Protein AF-A0A0F2ISE6-F1 (afdb_monomer)

Foldseek 3Di:
DPPPDPPPQCLPPDLVVLVVCLVPDDLVVVLVNLVPHALVSLLSSLVSDALVSLLVNVVRHDPVSVVSNVVRYDVVVVVVSVVSPCPVVVVVVPDD

Radius of gyration: 14.32 Å; Cα contacts (8 Å, |Δi|>4): 57; chains: 1; bounding box: 33×25×47 Å

Structure (mmCIF, N/CA/C/O backbone):
data_AF-A0A0F2ISE6-F1
#
_entry.id   AF-A0A0F2ISE6-F1
#
loop_
_atom_site.group_PDB
_atom_site.id
_atom_site.type_symbol
_atom_site.label_atom_id
_atom_site.label_alt_id
_atom_site.label_comp_id
_atom_site.label_asym_id
_atom_site.label_entity_id
_atom_site.label_seq_id
_atom_site.pdbx_PDB_ins_code
_atom_site.Cartn_x
_atom_site.Cartn_y
_atom_site.Cartn_z
_atom_site.occupancy
_atom_site.B_iso_or_equiv
_atom_site.auth_seq_id
_atom_site.auth_comp_id
_atom_site.auth_asym_id
_atom_site.auth_atom_id
_atom_site.pdbx_PDB_model_num
ATOM 1 N N . MET A 1 1 ? 6.540 14.821 -18.508 1.00 33.03 1 MET A N 1
ATOM 2 C CA . MET A 1 1 ? 5.510 13.832 -18.885 1.00 33.03 1 MET A CA 1
ATOM 3 C C . MET A 1 1 ? 4.422 13.947 -17.836 1.00 33.03 1 MET A C 1
ATOM 5 O O . MET A 1 1 ? 4.667 13.605 -16.691 1.00 33.03 1 MET A O 1
ATOM 9 N N . ASN A 1 2 ? 3.319 14.615 -18.170 1.00 34.00 2 ASN A N 1
ATOM 10 C CA . ASN A 1 2 ? 2.259 14.932 -17.216 1.00 34.00 2 ASN A CA 1
ATOM 11 C C . ASN A 1 2 ? 1.301 13.741 -17.221 1.00 34.00 2 ASN A C 1
ATOM 13 O O . ASN A 1 2 ? 0.444 13.635 -18.099 1.00 34.00 2 ASN A O 1
ATOM 17 N N . ILE A 1 3 ? 1.555 12.772 -16.345 1.00 41.66 3 ILE A N 1
ATOM 18 C CA . ILE A 1 3 ? 0.749 11.562 -16.280 1.00 41.66 3 ILE A CA 1
ATOM 19 C C . ILE A 1 3 ? -0.538 11.936 -15.540 1.00 41.66 3 ILE A C 1
ATOM 21 O O . ILE A 1 3 ? -0.642 11.808 -14.328 1.00 41.66 3 ILE A O 1
ATOM 25 N N . LYS A 1 4 ? -1.544 12.428 -16.272 1.00 40.09 4 LYS A N 1
ATOM 26 C CA . LYS A 1 4 ? -2.936 12.266 -15.838 1.00 40.09 4 LYS A CA 1
ATOM 27 C C . LYS A 1 4 ? -3.241 10.773 -15.934 1.00 40.09 4 LYS A C 1
ATOM 29 O O . LYS A 1 4 ? -3.782 10.310 -16.932 1.00 40.09 4 LYS A O 1
ATOM 34 N N . THR A 1 5 ? -2.779 10.002 -14.958 1.00 46.34 5 THR A N 1
ATOM 35 C CA . THR A 1 5 ? -3.059 8.574 -14.880 1.00 46.34 5 THR A CA 1
ATOM 36 C C . THR A 1 5 ? -4.489 8.426 -14.399 1.00 46.34 5 THR A C 1
ATOM 38 O O . THR A 1 5 ? -4.769 8.541 -13.209 1.00 46.34 5 THR A O 1
ATOM 41 N N . ASP A 1 6 ? -5.402 8.150 -15.329 1.00 48.00 6 ASP A N 1
ATOM 42 C CA . ASP A 1 6 ? -6.493 7.227 -15.026 1.00 48.00 6 ASP A CA 1
ATOM 43 C C . ASP A 1 6 ? -5.815 5.976 -14.459 1.00 48.00 6 ASP A C 1
ATOM 45 O O . ASP A 1 6 ? -5.165 5.231 -15.196 1.00 48.00 6 ASP A O 1
ATOM 49 N N . TYR A 1 7 ? -5.812 5.822 -13.134 1.00 55.53 7 TYR A N 1
ATOM 50 C CA . TYR A 1 7 ? -5.097 4.725 -12.496 1.00 55.53 7 TYR A CA 1
ATOM 51 C C . TYR A 1 7 ? -5.701 3.411 -13.007 1.00 55.53 7 TYR A C 1
ATOM 53 O O . TYR A 1 7 ? -6.884 3.150 -12.760 1.00 55.53 7 TYR A O 1
ATOM 61 N N . PRO A 1 8 ? -4.940 2.570 -13.736 1.00 60.16 8 PRO A N 1
ATOM 62 C CA . PRO A 1 8 ? -5.460 1.290 -14.179 1.00 60.16 8 PRO A CA 1
ATOM 63 C C . PRO A 1 8 ? -5.824 0.474 -12.939 1.00 60.16 8 PRO A C 1
ATOM 65 O O . PRO A 1 8 ? -5.085 0.484 -11.955 1.00 60.16 8 PRO A O 1
ATOM 68 N N . ARG A 1 9 ? -6.953 -0.246 -12.974 1.00 67.62 9 ARG A N 1
ATOM 69 C CA . ARG A 1 9 ? -7.309 -1.188 -11.902 1.00 67.62 9 ARG A CA 1
ATOM 70 C C . ARG A 1 9 ? -6.133 -2.134 -11.661 1.00 67.62 9 ARG A C 1
ATOM 72 O O . ARG A 1 9 ? -5.874 -3.034 -12.462 1.00 67.62 9 ARG A O 1
ATOM 79 N N . ILE A 1 10 ? -5.437 -1.949 -10.543 1.00 79.62 10 ILE A N 1
ATOM 80 C CA . ILE A 1 10 ? -4.213 -2.693 -10.214 1.00 79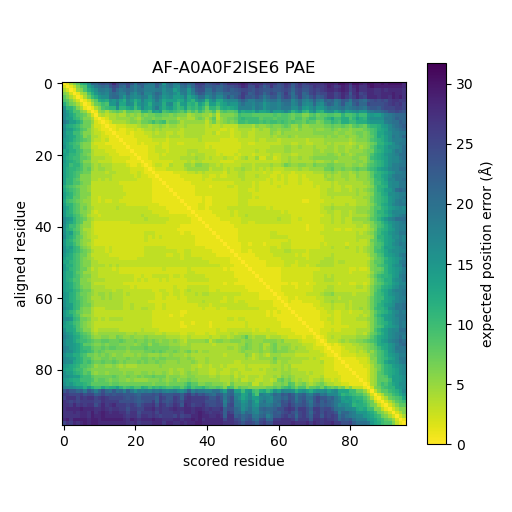.62 10 ILE A CA 1
ATOM 81 C C . ILE A 1 10 ? -4.495 -4.143 -9.806 1.00 79.62 10 ILE A C 1
ATOM 83 O O . ILE A 1 10 ? -3.573 -4.937 -9.618 1.00 79.62 10 ILE A O 1
ATOM 87 N N . SER A 1 11 ? -5.780 -4.496 -9.718 1.00 79.38 11 SER A N 1
ATOM 88 C CA . SER A 1 11 ? -6.315 -5.839 -9.493 1.00 79.38 11 SER A CA 1
ATOM 89 C C . SER A 1 11 ? -5.568 -6.950 -10.253 1.00 79.38 11 SER A C 1
ATOM 91 O O . SER A 1 11 ? -5.356 -8.024 -9.688 1.00 79.38 11 SER A O 1
ATOM 93 N N . ASN A 1 12 ? -5.128 -6.689 -11.492 1.00 81.19 12 ASN A N 1
ATOM 94 C CA . ASN A 1 12 ? -4.519 -7.693 -12.376 1.00 81.19 12 ASN A CA 1
ATOM 95 C C . ASN A 1 12 ? -3.017 -7.493 -12.635 1.00 81.19 12 ASN A C 1
ATOM 97 O O . ASN A 1 12 ? -2.436 -8.244 -13.416 1.00 81.19 12 ASN A O 1
ATOM 101 N N . LEU A 1 13 ? -2.367 -6.512 -12.002 1.00 84.69 13 LEU A N 1
ATOM 102 C CA . LEU A 1 13 ? -0.944 -6.272 -12.243 1.00 84.69 13 LEU A CA 1
ATOM 103 C C . LEU A 1 13 ? -0.064 -7.355 -11.592 1.00 84.69 13 LEU A C 1
ATOM 105 O O . LEU A 1 13 ? -0.336 -7.754 -10.448 1.00 84.69 13 LEU A O 1
ATOM 109 N N . PRO A 1 14 ? 1.002 -7.820 -12.273 1.00 86.94 14 PRO A N 1
ATOM 110 C CA . PRO A 1 14 ? 2.052 -8.641 -11.671 1.00 86.94 14 PRO A CA 1
ATOM 111 C C . PRO A 1 14 ? 2.643 -7.993 -10.415 1.00 86.94 14 PRO A C 1
ATOM 113 O O . PRO A 1 14 ? 2.625 -6.770 -10.263 1.00 86.94 14 PRO A O 1
ATOM 116 N N . LYS A 1 15 ? 3.164 -8.809 -9.493 1.00 84.94 15 LYS A N 1
ATOM 117 C CA . LYS A 1 15 ? 3.693 -8.317 -8.208 1.00 84.94 15 LYS A CA 1
ATOM 118 C C . LYS A 1 15 ? 4.893 -7.392 -8.400 1.00 84.94 15 LYS A C 1
ATOM 120 O O . LYS A 1 15 ? 5.055 -6.430 -7.657 1.00 84.94 15 LYS A O 1
ATOM 125 N N . GLU A 1 16 ? 5.693 -7.686 -9.410 1.00 85.06 16 GLU A N 1
ATOM 126 C CA . GLU A 1 16 ? 6.878 -6.951 -9.828 1.00 85.06 16 GLU A CA 1
ATOM 127 C C . GLU A 1 16 ? 6.480 -5.532 -10.244 1.00 85.06 16 GLU A C 1
ATOM 129 O O . GLU A 1 16 ? 6.992 -4.563 -9.691 1.00 85.06 16 GLU A O 1
ATOM 134 N N . HIS A 1 17 ? 5.449 -5.408 -11.085 1.00 86.75 17 HIS A N 1
ATOM 135 C CA . HIS A 1 17 ? 4.926 -4.112 -11.524 1.00 86.75 17 HIS A CA 1
ATOM 136 C C . HIS A 1 17 ? 4.287 -3.318 -10.376 1.00 86.75 17 HIS A C 1
ATOM 138 O O . HIS A 1 17 ? 4.374 -2.096 -10.346 1.00 86.75 17 HIS A O 1
ATOM 144 N N . LEU A 1 18 ? 3.661 -3.986 -9.401 1.00 87.69 18 LEU A N 1
ATOM 145 C CA . LEU A 1 18 ? 3.135 -3.308 -8.208 1.00 87.69 18 LEU A CA 1
ATOM 146 C C . LEU A 1 18 ? 4.245 -2.704 -7.346 1.00 87.69 18 LEU A C 1
ATOM 148 O O . LEU A 1 18 ? 4.062 -1.631 -6.774 1.00 87.69 18 LEU A O 1
ATOM 152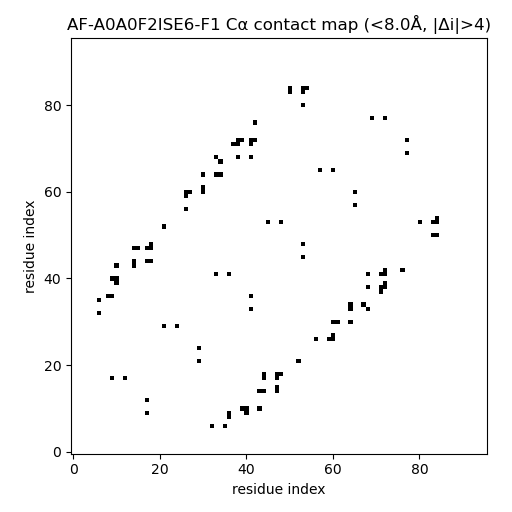 N N . ARG A 1 19 ? 5.391 -3.384 -7.251 1.00 85.81 19 ARG A N 1
ATOM 153 C CA . ARG A 1 19 ? 6.560 -2.851 -6.549 1.00 85.81 19 ARG A CA 1
ATOM 154 C C . ARG A 1 19 ? 7.188 -1.703 -7.330 1.00 85.81 19 ARG A C 1
ATOM 156 O O . ARG A 1 19 ? 7.529 -0.690 -6.731 1.00 85.81 19 ARG A O 1
ATOM 163 N N . GLU A 1 20 ? 7.316 -1.846 -8.645 1.00 87.06 20 GLU A N 1
ATOM 164 C CA . GLU A 1 20 ? 7.829 -0.786 -9.515 1.00 87.06 20 GLU A CA 1
ATOM 165 C C . GLU A 1 20 ? 6.974 0.476 -9.436 1.00 87.06 20 GLU A C 1
ATOM 167 O O . GLU A 1 20 ? 7.542 1.552 -9.288 1.00 87.06 20 GLU A O 1
ATOM 172 N N . LEU A 1 21 ? 5.639 0.351 -9.421 1.00 86.25 21 LEU A N 1
ATOM 173 C CA . LEU A 1 21 ? 4.726 1.482 -9.223 1.00 86.25 21 LEU A CA 1
ATOM 174 C C . LEU A 1 21 ? 5.101 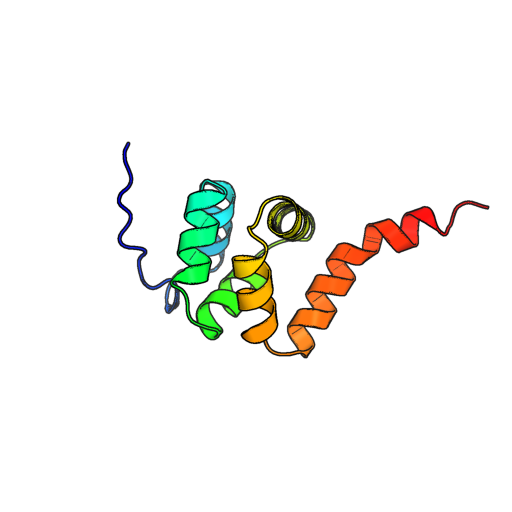2.297 -7.982 1.00 86.25 21 LEU A C 1
ATOM 176 O O . LEU A 1 21 ? 5.264 3.504 -8.080 1.00 86.25 21 LEU A O 1
ATOM 180 N N . TRP A 1 22 ? 5.325 1.653 -6.835 1.00 86.12 22 TRP A N 1
ATOM 181 C CA . TRP A 1 22 ? 5.773 2.362 -5.632 1.00 86.12 22 TRP A CA 1
ATOM 182 C C . TRP A 1 22 ? 7.130 3.062 -5.809 1.00 86.12 22 TRP A C 1
ATOM 184 O O . TRP A 1 22 ? 7.324 4.171 -5.320 1.00 86.12 22 TRP A O 1
ATOM 194 N N . LEU A 1 23 ? 8.080 2.422 -6.494 1.00 86.00 23 LEU A N 1
ATOM 195 C CA . LEU A 1 23 ? 9.431 2.965 -6.658 1.00 86.00 23 LEU A CA 1
ATOM 196 C C . LEU A 1 23 ? 9.480 4.175 -7.597 1.00 86.00 23 LEU A C 1
ATOM 198 O O . LEU A 1 23 ? 10.340 5.036 -7.413 1.00 86.00 23 LEU A O 1
ATOM 202 N N . VAL A 1 24 ? 8.593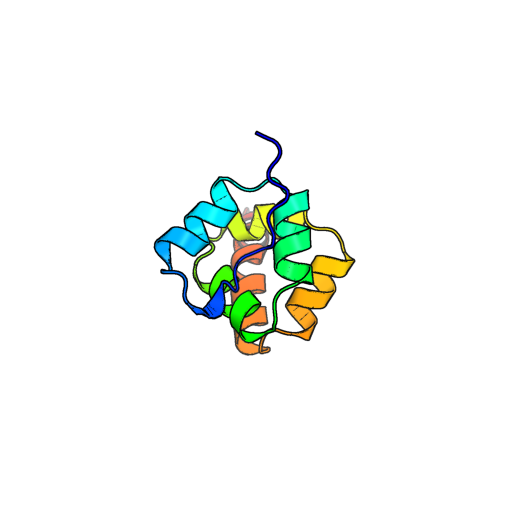 4.228 -8.594 1.00 86.81 24 VAL A N 1
ATOM 203 C CA . VAL A 1 24 ? 8.599 5.270 -9.634 1.00 86.81 24 VAL A CA 1
ATOM 204 C C . VAL A 1 24 ? 7.517 6.337 -9.449 1.00 86.81 24 VAL A C 1
ATOM 206 O O . VAL A 1 24 ? 7.613 7.394 -10.070 1.00 86.81 24 VAL A O 1
ATOM 209 N N . SER A 1 25 ? 6.497 6.088 -8.623 1.00 85.81 25 SER A N 1
ATOM 210 C CA . SER A 1 25 ? 5.452 7.068 -8.312 1.00 85.81 25 SER A CA 1
ATOM 211 C C . SER A 1 25 ? 5.949 8.150 -7.355 1.00 85.81 25 SER A C 1
ATOM 213 O O . SER A 1 25 ? 6.764 7.904 -6.461 1.00 85.81 25 SER A O 1
ATOM 215 N N . SER A 1 26 ? 5.410 9.360 -7.519 1.00 88.62 26 SER A N 1
ATOM 216 C CA . SER A 1 26 ? 5.511 10.384 -6.482 1.00 88.62 26 SER A CA 1
ATOM 217 C C . SER A 1 26 ? 4.666 9.995 -5.264 1.00 88.62 26 SER A C 1
ATOM 219 O O . SER A 1 26 ? 3.742 9.183 -5.368 1.00 88.62 26 SER A O 1
ATOM 221 N N . ASP A 1 27 ? 4.962 10.593 -4.109 1.00 87.50 27 ASP A N 1
ATOM 222 C CA . ASP A 1 27 ? 4.206 10.329 -2.880 1.00 87.50 27 ASP A CA 1
ATOM 223 C C . ASP A 1 27 ? 2.716 10.715 -3.052 1.00 87.50 27 ASP A C 1
ATOM 225 O O . ASP A 1 27 ? 1.825 9.987 -2.617 1.00 87.50 27 ASP A O 1
ATOM 229 N N . GLU A 1 28 ? 2.434 11.807 -3.777 1.00 87.69 28 GLU A N 1
ATOM 230 C CA . GLU A 1 28 ? 1.071 12.264 -4.093 1.00 87.69 28 GLU A CA 1
ATOM 231 C C . GLU A 1 28 ? 0.342 11.304 -5.044 1.00 87.69 28 GLU A C 1
ATOM 233 O O . GLU A 1 28 ? -0.824 10.974 -4.815 1.00 87.69 28 GLU A O 1
ATOM 238 N N . ASP A 1 29 ? 1.021 10.809 -6.082 1.00 87.19 29 ASP A N 1
ATOM 239 C CA . ASP A 1 29 ? 0.425 9.843 -7.010 1.00 87.19 29 ASP A CA 1
ATOM 240 C C . ASP A 1 29 ? 0.097 8.528 -6.302 1.00 87.19 29 ASP A C 1
ATOM 242 O O . ASP A 1 29 ? -0.951 7.918 -6.528 1.00 87.19 29 ASP A O 1
ATOM 246 N N . PHE A 1 30 ? 0.971 8.094 -5.396 1.00 87.69 30 PHE A N 1
ATOM 247 C CA . PHE A 1 30 ? 0.729 6.888 -4.624 1.00 87.69 30 PHE A CA 1
ATOM 248 C C . PHE A 1 30 ? -0.429 7.061 -3.634 1.00 87.69 30 PHE A C 1
ATOM 250 O O . PHE A 1 30 ? -1.278 6.175 -3.521 1.00 87.69 30 PHE A O 1
ATOM 257 N N . ASP A 1 31 ? -0.531 8.216 -2.975 1.00 89.31 31 ASP A N 1
ATOM 258 C CA . ASP A 1 31 ? -1.689 8.556 -2.145 1.00 89.31 31 ASP A CA 1
ATOM 259 C C . ASP A 1 31 ? -2.992 8.497 -2.955 1.00 89.31 31 ASP A C 1
ATOM 261 O O . ASP A 1 31 ? -3.981 7.904 -2.514 1.00 89.31 31 ASP A O 1
ATOM 265 N N . GLN A 1 32 ? -3.007 9.066 -4.162 1.00 88.25 32 GLN A N 1
ATOM 266 C CA . GLN A 1 32 ? -4.170 9.004 -5.050 1.00 88.25 32 GLN A CA 1
ATOM 267 C C . GLN A 1 32 ? -4.486 7.568 -5.483 1.00 88.25 32 GLN A C 1
ATOM 269 O O . GLN A 1 32 ? -5.650 7.161 -5.461 1.00 88.25 32 GLN A O 1
ATOM 274 N N . LEU A 1 33 ? -3.473 6.766 -5.819 1.00 87.88 33 LEU A N 1
ATOM 275 C CA . LEU A 1 33 ? -3.642 5.354 -6.160 1.00 87.88 33 LEU A CA 1
ATOM 276 C C . LEU A 1 33 ? -4.328 4.583 -5.024 1.00 87.88 33 LEU A C 1
ATOM 278 O O . LEU A 1 33 ? -5.312 3.876 -5.260 1.00 87.88 33 LEU A O 1
ATOM 282 N N . ILE A 1 34 ? -3.843 4.724 -3.788 1.00 90.62 34 ILE A N 1
ATOM 283 C CA . ILE A 1 34 ? -4.419 4.050 -2.617 1.00 90.62 34 ILE A CA 1
ATOM 284 C C . ILE A 1 34 ? -5.842 4.552 -2.344 1.00 90.62 34 ILE A C 1
ATOM 286 O O . ILE A 1 34 ? -6.748 3.749 -2.100 1.00 90.62 34 ILE A O 1
ATOM 290 N N . ASN A 1 35 ? -6.077 5.861 -2.455 1.00 90.00 35 ASN A N 1
ATOM 291 C CA . ASN A 1 35 ? -7.399 6.452 -2.255 1.00 90.00 35 ASN A CA 1
ATOM 292 C C . ASN A 1 35 ? -8.421 6.052 -3.327 1.00 90.00 35 ASN A C 1
ATOM 294 O O . ASN A 1 35 ? -9.605 5.959 -3.006 1.00 90.00 35 ASN A O 1
ATOM 298 N N . ASN A 1 36 ? -7.989 5.675 -4.526 1.00 88.88 36 ASN A N 1
ATOM 299 C CA . ASN A 1 36 ? -8.869 5.147 -5.572 1.00 88.88 36 ASN A CA 1
ATOM 300 C C . ASN A 1 36 ? -8.976 3.609 -5.579 1.00 88.88 36 ASN A C 1
ATOM 302 O O . ASN A 1 36 ? -9.839 3.051 -6.253 1.00 88.88 36 ASN A O 1
ATOM 306 N N . SER A 1 37 ? -8.142 2.914 -4.801 1.00 88.81 37 SER A N 1
ATOM 307 C CA . SER A 1 37 ? -8.115 1.449 -4.725 1.00 88.81 37 SER A CA 1
ATOM 308 C C . SER A 1 37 ? -9.128 0.881 -3.726 1.00 88.81 37 SER A C 1
ATOM 310 O O . SER A 1 37 ? -9.485 1.517 -2.724 1.00 88.81 37 SER A O 1
ATOM 312 N N . ASN A 1 38 ? -9.562 -0.359 -3.972 1.00 89.31 38 ASN A N 1
ATOM 313 C CA . ASN A 1 38 ? -10.342 -1.150 -3.015 1.00 89.31 38 ASN A CA 1
ATOM 314 C C . ASN A 1 38 ? -9.442 -1.949 -2.048 1.00 89.31 38 ASN A C 1
ATOM 316 O O . ASN A 1 38 ? -8.234 -2.062 -2.234 1.00 89.31 38 ASN A O 1
ATOM 320 N N . GLY A 1 39 ? -10.032 -2.579 -1.028 1.00 88.00 39 GLY A N 1
ATOM 321 C CA . GLY A 1 39 ? -9.276 -3.319 -0.007 1.00 88.00 39 GLY A CA 1
ATOM 322 C C . GLY A 1 39 ? -8.390 -4.449 -0.509 1.00 88.00 39 GLY A C 1
ATOM 323 O O . GLY A 1 39 ? -7.292 -4.651 0.010 1.00 88.00 39 GLY A O 1
ATOM 324 N N . LYS A 1 40 ? -8.839 -5.182 -1.533 1.00 87.69 40 LYS A N 1
ATOM 325 C CA . LYS A 1 40 ? -8.046 -6.268 -2.125 1.00 87.69 40 LYS A CA 1
ATOM 326 C C . LYS A 1 40 ? -6.831 -5.709 -2.855 1.00 87.69 40 LYS A C 1
ATOM 328 O O . LYS A 1 40 ? -5.750 -6.280 -2.755 1.00 87.69 40 LYS A O 1
ATOM 333 N N . GLU A 1 41 ? -7.007 -4.597 -3.557 1.00 89.38 41 GLU A N 1
ATOM 334 C CA . GLU A 1 41 ? -5.941 -3.896 -4.273 1.00 89.38 41 GLU A CA 1
ATOM 335 C C . GLU A 1 41 ? -4.912 -3.312 -3.304 1.00 89.38 41 GLU A C 1
ATOM 337 O O . GLU A 1 41 ? -3.721 -3.582 -3.451 1.00 89.38 41 GLU A O 1
ATOM 342 N N . ILE A 1 42 ? -5.368 -2.631 -2.249 1.00 90.75 42 ILE A N 1
ATOM 343 C CA . ILE A 1 42 ? -4.500 -2.100 -1.189 1.00 90.75 42 ILE A CA 1
ATOM 344 C C . ILE A 1 42 ? -3.697 -3.234 -0.544 1.00 90.75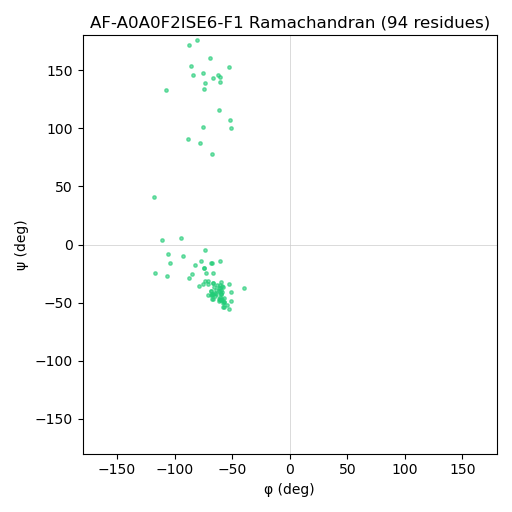 42 ILE A C 1
ATOM 346 O O . ILE A 1 42 ? -2.471 -3.169 -0.470 1.00 90.75 42 ILE A O 1
ATOM 350 N N . ALA A 1 43 ? -4.355 -4.325 -0.141 1.00 88.62 43 ALA A N 1
ATOM 351 C CA . ALA A 1 43 ? -3.664 -5.471 0.444 1.00 88.62 43 ALA A CA 1
ATOM 352 C C . ALA A 1 43 ? -2.636 -6.091 -0.519 1.00 88.62 43 ALA A C 1
ATOM 354 O O . ALA A 1 43 ? -1.584 -6.556 -0.078 1.00 88.62 43 ALA A O 1
ATOM 355 N N . ARG A 1 44 ? -2.916 -6.094 -1.830 1.00 88.62 44 ARG A N 1
ATOM 356 C CA . ARG A 1 44 ? -2.002 -6.604 -2.859 1.00 88.62 44 ARG A CA 1
ATOM 357 C C . ARG A 1 44 ? -0.757 -5.725 -2.975 1.00 88.62 44 ARG A C 1
ATOM 359 O O . ARG A 1 44 ? 0.343 -6.271 -2.935 1.00 88.62 44 ARG A O 1
ATOM 366 N N . VAL A 1 45 ? -0.915 -4.402 -3.033 1.00 90.25 45 VAL A N 1
ATOM 367 C CA . VAL A 1 45 ? 0.204 -3.441 -3.040 1.00 90.25 45 VAL A CA 1
ATOM 368 C C . VAL A 1 45 ? 1.067 -3.626 -1.797 1.00 90.25 45 VAL A C 1
ATOM 370 O O . VAL A 1 45 ? 2.254 -3.918 -1.897 1.00 90.25 45 VAL A O 1
ATOM 373 N N . PHE A 1 46 ? 0.464 -3.593 -0.612 1.00 89.88 46 PHE A N 1
ATOM 374 C CA . PHE A 1 46 ? 1.206 -3.727 0.642 1.00 89.88 46 PHE A CA 1
ATOM 375 C C . PHE A 1 46 ? 1.812 -5.125 0.849 1.00 89.88 46 PHE A C 1
ATOM 377 O O . PHE A 1 46 ? 2.683 -5.305 1.696 1.00 89.88 46 PHE A O 1
ATOM 384 N N . SER A 1 47 ? 1.377 -6.143 0.099 1.00 87.62 47 SER A N 1
ATOM 385 C CA . SER A 1 47 ? 1.991 -7.476 0.151 1.00 87.62 47 SER A CA 1
ATOM 386 C C . SER A 1 47 ? 3.353 -7.557 -0.542 1.00 87.62 47 SER A C 1
ATOM 388 O O . SER A 1 47 ? 4.102 -8.491 -0.253 1.00 87.62 47 SER A O 1
ATOM 390 N N . VAL A 1 48 ? 3.661 -6.611 -1.439 1.00 89.94 48 VAL A N 1
ATOM 391 C CA . VAL A 1 48 ? 4.917 -6.571 -2.209 1.00 89.94 48 VAL A CA 1
ATOM 392 C C . VAL A 1 48 ? 5.892 -5.494 -1.729 1.00 89.94 48 VAL A C 1
ATOM 394 O O . VAL A 1 48 ? 7.036 -5.472 -2.181 1.00 89.94 48 VAL A O 1
ATOM 397 N N . LEU A 1 49 ? 5.461 -4.620 -0.814 1.00 88.69 49 LEU A N 1
ATOM 398 C CA . LEU A 1 49 ? 6.331 -3.627 -0.193 1.00 88.69 49 LEU A CA 1
ATOM 399 C C . LEU A 1 49 ? 7.260 -4.292 0.826 1.00 88.69 49 LEU A C 1
ATOM 401 O O . LEU A 1 49 ? 6.834 -5.093 1.663 1.00 88.69 49 LEU A O 1
ATOM 405 N N . ASP A 1 50 ? 8.538 -3.936 0.752 1.00 87.69 50 ASP A N 1
ATOM 406 C CA . ASP A 1 50 ? 9.521 -4.288 1.769 1.00 87.69 50 ASP A CA 1
ATOM 407 C C . ASP A 1 50 ? 9.444 -3.340 2.977 1.00 87.69 50 ASP A C 1
ATOM 409 O O . ASP A 1 50 ? 8.675 -2.380 3.015 1.00 87.69 50 ASP A O 1
ATOM 413 N N . GLU A 1 51 ? 10.249 -3.632 3.995 1.00 85.38 51 GLU A N 1
ATOM 414 C CA . GLU A 1 51 ? 10.281 -2.873 5.247 1.00 85.38 51 GLU A CA 1
ATOM 415 C C . GLU A 1 51 ? 10.634 -1.391 5.034 1.00 85.38 51 GLU A C 1
ATOM 417 O O . GLU A 1 51 ? 10.033 -0.508 5.646 1.00 85.38 51 GLU A O 1
ATOM 422 N N . VAL A 1 52 ? 11.573 -1.1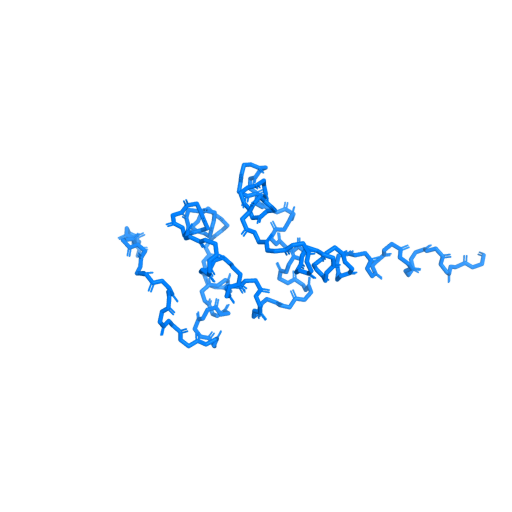12 4.125 1.00 86.44 52 VAL A N 1
ATOM 423 C CA . VAL A 1 52 ? 12.018 0.250 3.793 1.00 86.44 52 VAL A CA 1
ATOM 424 C C . VAL A 1 52 ? 10.900 1.027 3.101 1.00 86.44 52 VAL A C 1
ATOM 426 O O . VAL A 1 52 ? 10.629 2.175 3.447 1.00 86.44 52 VAL A O 1
ATOM 429 N N . SER A 1 53 ? 10.214 0.383 2.162 1.00 88.12 53 SER A N 1
ATOM 430 C CA . SER A 1 53 ? 9.091 0.946 1.419 1.00 88.12 53 SER A CA 1
ATOM 431 C C . SER A 1 53 ? 7.900 1.233 2.325 1.00 88.12 53 SER A C 1
ATOM 433 O O . SER A 1 53 ? 7.329 2.316 2.251 1.00 88.12 53 SER A O 1
ATOM 435 N N . LEU A 1 54 ? 7.566 0.304 3.227 1.00 87.62 54 LEU A N 1
ATOM 436 C CA . LEU A 1 54 ? 6.512 0.510 4.221 1.00 87.62 54 LEU A CA 1
ATOM 437 C C . LEU A 1 54 ? 6.843 1.689 5.138 1.00 87.62 54 LEU A C 1
ATOM 439 O O . LEU A 1 54 ? 5.996 2.555 5.332 1.00 87.62 54 LEU A O 1
ATOM 443 N N . ARG A 1 55 ? 8.074 1.773 5.656 1.00 85.38 55 ARG A N 1
ATOM 444 C CA . ARG A 1 55 ? 8.507 2.923 6.466 1.00 85.38 55 ARG A CA 1
ATOM 445 C C . ARG A 1 55 ? 8.357 4.238 5.721 1.00 85.38 55 ARG A C 1
ATOM 44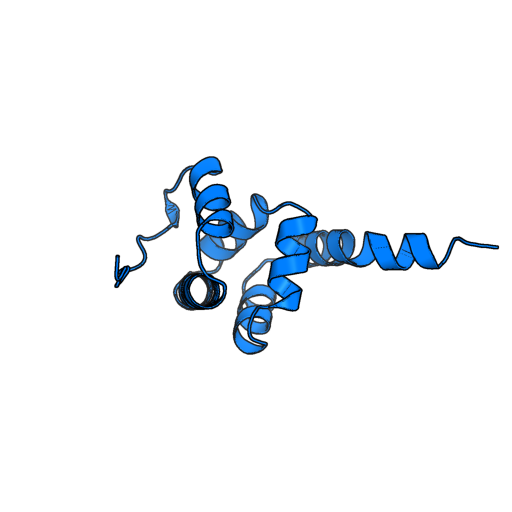7 O O . ARG A 1 55 ? 7.783 5.178 6.263 1.00 85.38 55 ARG A O 1
ATOM 454 N N . ARG A 1 56 ? 8.862 4.299 4.487 1.00 86.75 56 ARG A N 1
ATOM 455 C CA . ARG A 1 56 ? 8.746 5.502 3.665 1.00 86.75 56 ARG A CA 1
ATOM 456 C C . ARG A 1 56 ? 7.276 5.863 3.464 1.00 86.75 56 ARG A C 1
ATOM 458 O O . ARG A 1 56 ? 6.936 7.008 3.717 1.00 86.75 56 ARG A O 1
ATOM 465 N N . PHE A 1 57 ? 6.413 4.903 3.121 1.00 88.56 57 PHE A N 1
ATOM 466 C CA . PHE A 1 57 ? 4.972 5.134 2.997 1.00 88.56 57 PHE A CA 1
ATOM 467 C C . PHE A 1 57 ? 4.389 5.788 4.254 1.00 88.56 57 PHE A C 1
ATOM 469 O O . PHE A 1 57 ? 3.829 6.872 4.162 1.00 88.56 57 PHE A O 1
ATOM 476 N N . PHE A 1 58 ? 4.575 5.198 5.438 1.00 86.62 58 PHE A N 1
ATOM 477 C CA . PHE A 1 58 ? 4.009 5.764 6.671 1.00 86.62 58 PHE A CA 1
ATOM 478 C C . PHE A 1 58 ? 4.655 7.090 7.104 1.00 86.62 58 PHE A C 1
ATOM 480 O O . PHE A 1 58 ? 4.077 7.797 7.924 1.00 86.62 58 PHE A O 1
ATOM 487 N N . SER A 1 59 ? 5.825 7.443 6.563 1.00 85.75 59 SER A N 1
ATOM 488 C CA . SER A 1 59 ? 6.482 8.727 6.818 1.00 85.75 59 SER A CA 1
ATOM 489 C C . SER A 1 59 ? 5.996 9.861 5.911 1.00 85.75 59 SER A C 1
ATOM 491 O O . SER A 1 59 ? 6.160 11.019 6.291 1.00 85.75 59 SER A O 1
ATOM 493 N N . VAL A 1 60 ? 5.484 9.557 4.713 1.00 88.19 60 VAL A N 1
ATOM 494 C CA . VAL A 1 60 ? 5.139 10.572 3.694 1.00 88.19 60 VAL A CA 1
ATOM 495 C C . VAL A 1 60 ? 3.652 10.607 3.350 1.00 88.19 60 VAL A C 1
ATOM 497 O O . VAL A 1 60 ? 3.159 11.638 2.902 1.00 88.19 60 VAL A O 1
ATOM 500 N N . ALA A 1 61 ? 2.933 9.502 3.562 1.00 88.62 61 ALA A N 1
ATOM 501 C CA . ALA A 1 61 ? 1.520 9.397 3.233 1.00 88.62 61 ALA A CA 1
ATOM 502 C C . ALA A 1 61 ? 0.673 10.322 4.107 1.00 88.62 61 ALA A C 1
ATOM 504 O O . ALA A 1 61 ? 0.900 10.473 5.313 1.00 88.62 61 ALA A O 1
ATOM 505 N N . LYS A 1 62 ? -0.367 10.901 3.506 1.00 90.81 62 LYS A N 1
ATOM 506 C CA . LYS A 1 62 ? -1.333 11.716 4.246 1.00 90.81 62 LYS A CA 1
ATOM 507 C C . LYS A 1 62 ? -2.055 10.866 5.306 1.00 90.81 62 LYS A C 1
ATOM 509 O O . LYS A 1 62 ? -2.383 9.706 5.035 1.00 90.81 62 LYS A O 1
ATOM 514 N N . PRO A 1 63 ? -2.406 11.438 6.476 1.00 88.94 63 PRO A N 1
ATOM 515 C CA . PRO A 1 63 ? -3.126 10.716 7.530 1.00 88.94 63 PRO A CA 1
ATOM 516 C C . PRO A 1 63 ? -4.390 10.000 7.036 1.00 88.94 63 PRO A C 1
ATOM 518 O O . PRO A 1 63 ? -4.602 8.835 7.356 1.00 88.94 63 PRO A O 1
ATOM 521 N N . ALA A 1 64 ? -5.170 10.643 6.162 1.00 89.69 64 ALA A N 1
ATOM 522 C CA . ALA A 1 64 ? -6.367 10.044 5.569 1.00 89.69 64 ALA A CA 1
ATOM 523 C C . ALA A 1 64 ? -6.064 8.78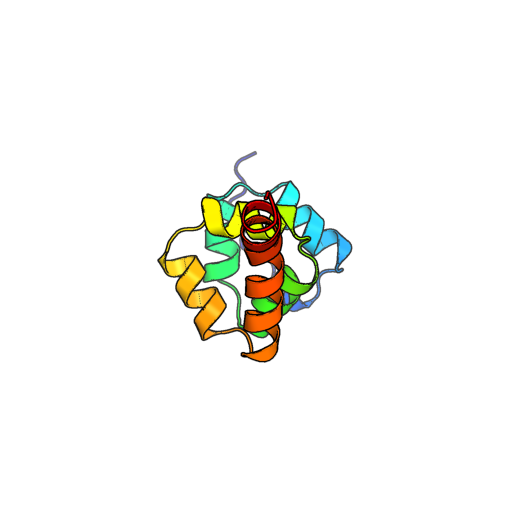6 4.727 1.00 89.69 64 ALA A C 1
ATOM 525 O O . ALA A 1 64 ? -6.820 7.814 4.765 1.00 89.69 64 ALA A O 1
ATOM 526 N N . THR A 1 65 ? -4.940 8.762 3.997 1.00 91.44 65 THR A N 1
ATOM 527 C CA . THR A 1 65 ? -4.507 7.572 3.249 1.00 91.44 65 THR A CA 1
ATOM 528 C C . THR A 1 65 ? -4.136 6.443 4.212 1.00 91.44 65 THR A C 1
ATOM 530 O O . THR A 1 65 ? -4.526 5.294 4.005 1.00 91.44 65 THR A O 1
ATOM 533 N N . ILE A 1 66 ? -3.419 6.765 5.292 1.00 90.12 66 ILE A N 1
ATOM 534 C CA . ILE A 1 66 ? -3.031 5.807 6.336 1.00 90.12 66 ILE A CA 1
ATOM 535 C C . ILE A 1 66 ? -4.275 5.194 7.002 1.00 90.12 66 ILE A C 1
ATOM 537 O O . ILE A 1 66 ? -4.375 3.970 7.124 1.00 90.12 66 ILE A O 1
ATOM 541 N N . GLU A 1 67 ? -5.254 6.020 7.374 1.00 91.00 67 GLU A N 1
ATOM 542 C CA . GLU A 1 67 ? -6.535 5.579 7.939 1.00 91.00 67 GLU A CA 1
ATOM 543 C C . GLU A 1 67 ? -7.303 4.668 6.980 1.00 91.00 67 GLU A C 1
ATOM 545 O O . GLU A 1 67 ? -7.827 3.622 7.379 1.00 91.00 67 GLU A O 1
ATOM 550 N N . LYS A 1 68 ? -7.332 5.012 5.689 1.00 90.88 68 LYS A N 1
ATOM 551 C CA . LYS A 1 68 ? -7.940 4.157 4.670 1.00 90.88 68 LYS A CA 1
ATOM 552 C C . LYS A 1 68 ? -7.242 2.800 4.592 1.00 90.88 68 LYS A C 1
ATOM 554 O O . LYS A 1 68 ? -7.918 1.772 4.556 1.00 90.88 68 LYS A O 1
ATOM 559 N N . VAL A 1 69 ? -5.910 2.761 4.599 1.00 90.75 69 VAL A N 1
ATOM 560 C CA . VAL A 1 69 ? -5.164 1.494 4.591 1.00 90.75 69 VAL A CA 1
ATOM 561 C C . VAL A 1 69 ? -5.575 0.639 5.786 1.00 90.75 69 VAL A C 1
ATOM 563 O O . VAL A 1 69 ? -6.028 -0.486 5.580 1.00 90.75 69 VAL A O 1
ATOM 566 N N . PHE A 1 70 ? -5.503 1.174 7.008 1.00 88.44 70 PHE A N 1
ATOM 567 C CA . PHE A 1 70 ? -5.819 0.414 8.221 1.00 88.44 70 PHE A CA 1
ATOM 568 C C . PHE A 1 70 ? -7.289 0.004 8.339 1.00 88.44 70 PHE A C 1
ATOM 570 O O . PHE A 1 70 ? -7.567 -1.076 8.851 1.00 88.44 70 PHE A O 1
ATOM 577 N N . SER A 1 71 ? -8.225 0.812 7.841 1.00 89.19 71 SER A N 1
ATOM 578 C CA . SER A 1 71 ? -9.654 0.469 7.860 1.00 89.1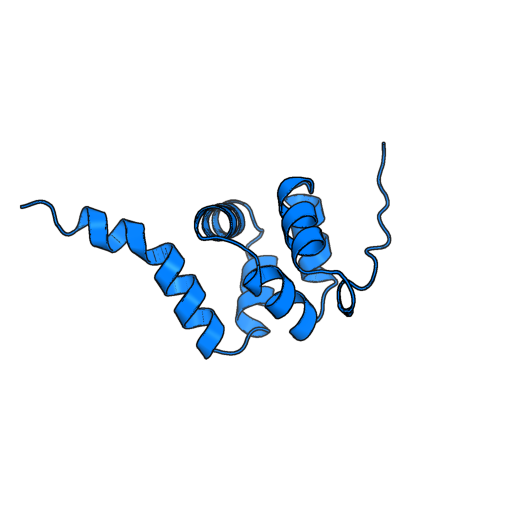9 71 SER A CA 1
ATOM 579 C C . SER A 1 71 ? -10.037 -0.593 6.827 1.00 89.19 71 SER A C 1
ATOM 581 O O . SER A 1 71 ? -11.066 -1.251 6.980 1.00 89.19 71 SER A O 1
ATOM 583 N N . THR A 1 72 ? -9.216 -0.794 5.789 1.00 88.12 72 THR A N 1
ATOM 584 C CA . THR A 1 72 ? -9.567 -1.682 4.673 1.00 88.12 72 THR A CA 1
ATOM 585 C C . THR A 1 72 ? -8.808 -3.014 4.676 1.00 88.12 72 THR A C 1
ATOM 587 O O . THR A 1 72 ? -9.305 -4.009 4.139 1.00 88.12 72 THR A O 1
ATOM 590 N N . ILE A 1 73 ? -7.605 -3.079 5.254 1.00 82.94 73 ILE A N 1
ATOM 591 C CA . ILE A 1 73 ? -6.827 -4.326 5.297 1.00 82.94 73 ILE A CA 1
ATOM 592 C C . ILE A 1 73 ? -7.243 -5.229 6.474 1.00 82.94 73 ILE A C 1
ATOM 594 O O . ILE A 1 73 ? -7.550 -4.738 7.558 1.00 82.94 73 ILE A O 1
ATOM 598 N N . PRO A 1 74 ? -7.203 -6.568 6.321 1.00 81.94 74 PRO A N 1
ATOM 599 C CA . PRO A 1 74 ? -7.501 -7.480 7.422 1.00 81.94 74 PRO A CA 1
ATOM 600 C C . PRO A 1 74 ? -6.535 -7.301 8.611 1.00 81.94 74 PRO A C 1
ATOM 602 O O . PRO A 1 74 ? -5.330 -7.157 8.378 1.00 81.94 74 PRO A O 1
ATOM 605 N N . PRO A 1 75 ? -6.991 -7.450 9.872 1.00 80.69 75 PRO A N 1
ATOM 606 C CA . PRO A 1 75 ? -6.158 -7.252 11.068 1.00 80.69 75 PRO A CA 1
ATOM 607 C C . PRO A 1 75 ? -4.848 -8.053 11.092 1.00 80.69 75 PRO A C 1
ATOM 609 O O . PRO A 1 75 ? -3.815 -7.566 11.544 1.00 80.69 75 PRO A O 1
ATOM 612 N N . ARG A 1 76 ? -4.837 -9.269 10.529 1.00 79.69 76 ARG A N 1
ATOM 613 C CA . ARG A 1 76 ? -3.613 -10.086 10.424 1.00 79.69 76 ARG A CA 1
ATOM 614 C C . ARG A 1 76 ? -2.496 -9.408 9.613 1.00 79.69 76 ARG A C 1
ATOM 616 O O . ARG A 1 76 ? -1.321 -9.618 9.897 1.00 79.69 76 ARG A O 1
ATOM 623 N N . ASN A 1 77 ? -2.855 -8.603 8.611 1.00 82.19 77 ASN A N 1
ATOM 624 C CA . ASN A 1 77 ? -1.895 -7.869 7.790 1.00 82.19 77 ASN A CA 1
ATOM 625 C C . ASN A 1 77 ? -1.406 -6.617 8.529 1.00 82.19 77 ASN A C 1
ATOM 627 O O . ASN A 1 77 ? -0.223 -6.305 8.450 1.00 82.19 77 ASN A O 1
ATOM 631 N N . ILE A 1 78 ? -2.286 -5.963 9.300 1.00 81.38 78 ILE A N 1
ATOM 632 C CA . ILE A 1 78 ? -1.944 -4.825 10.170 1.00 81.38 78 ILE A CA 1
ATOM 633 C C . ILE A 1 78 ? -0.806 -5.211 11.113 1.00 81.38 78 ILE A C 1
ATOM 635 O O . ILE A 1 78 ? 0.227 -4.549 11.120 1.00 81.38 78 ILE A O 1
ATOM 639 N N . ASN A 1 79 ? -0.947 -6.327 11.835 1.00 82.06 79 ASN A N 1
ATOM 640 C CA . ASN A 1 79 ? 0.078 -6.788 12.775 1.00 82.06 79 ASN A CA 1
ATOM 641 C C . ASN A 1 79 ? 1.425 -7.035 12.091 1.00 82.06 79 ASN A C 1
ATOM 643 O O . ASN A 1 79 ? 2.462 -6.658 12.629 1.00 82.06 79 ASN A O 1
ATOM 647 N N . LYS A 1 80 ? 1.420 -7.619 10.885 1.00 82.12 80 LYS A N 1
ATOM 648 C CA . LYS A 1 80 ? 2.640 -7.803 10.091 1.00 82.12 80 LYS A CA 1
ATOM 649 C C . LYS A 1 80 ? 3.298 -6.460 9.761 1.00 82.12 80 LYS A C 1
ATOM 651 O O . LYS A 1 80 ? 4.507 -6.329 9.927 1.00 82.12 80 LYS A O 1
ATOM 656 N N . TYR A 1 81 ? 2.530 -5.476 9.295 1.00 82.56 81 TYR A N 1
ATOM 657 C CA . TYR A 1 81 ? 3.076 -4.172 8.912 1.00 82.56 81 TYR A CA 1
ATOM 658 C C . TYR A 1 81 ? 3.575 -3.388 10.124 1.00 82.56 81 TYR A C 1
ATOM 660 O O . TYR A 1 81 ? 4.688 -2.876 10.089 1.00 82.56 81 TYR A O 1
ATOM 668 N N . LEU A 1 82 ? 2.820 -3.373 11.223 1.00 81.38 82 LEU A N 1
ATOM 669 C CA . LEU A 1 82 ? 3.262 -2.765 12.479 1.00 81.38 82 LEU A CA 1
ATOM 670 C C . LEU A 1 82 ? 4.534 -3.434 13.016 1.00 81.38 82 LEU A C 1
ATOM 672 O O . LEU A 1 82 ? 5.453 -2.736 13.432 1.00 81.38 82 LEU A O 1
ATOM 676 N N . PHE A 1 83 ? 4.633 -4.766 12.942 1.00 79.31 83 PHE A N 1
ATOM 677 C CA . PHE A 1 83 ? 5.846 -5.489 13.328 1.00 79.31 83 PHE A CA 1
ATOM 678 C C . PHE A 1 83 ? 7.058 -5.060 12.488 1.00 79.31 83 PHE A C 1
ATOM 680 O O . PHE A 1 83 ? 8.101 -4.714 13.041 1.00 79.31 83 PHE A O 1
ATOM 687 N N . MET A 1 84 ? 6.898 -4.994 11.163 1.00 76.44 84 MET A N 1
ATOM 688 C CA . MET A 1 84 ? 7.935 -4.521 10.236 1.00 76.44 84 MET A CA 1
ATOM 689 C C . MET A 1 84 ? 8.384 -3.080 10.542 1.00 76.44 84 MET A C 1
ATOM 691 O O . MET A 1 84 ? 9.570 -2.773 10.448 1.00 76.44 84 MET A O 1
ATOM 695 N N . LEU A 1 85 ? 7.465 -2.209 10.970 1.00 75.00 85 LEU A N 1
ATOM 696 C CA . LEU A 1 85 ? 7.789 -0.845 11.404 1.00 75.00 85 LEU A CA 1
ATOM 697 C C . LEU A 1 85 ? 8.481 -0.804 12.777 1.00 75.00 85 LEU A C 1
ATOM 699 O O . LEU A 1 85 ? 9.311 0.065 13.024 1.00 75.00 85 LEU A O 1
ATOM 703 N N . SER A 1 86 ? 8.168 -1.748 13.669 1.00 71.69 86 SER A N 1
ATOM 704 C CA . SER A 1 86 ? 8.679 -1.788 15.046 1.00 71.69 86 SER A CA 1
ATOM 705 C C . SER A 1 86 ? 10.121 -2.291 15.190 1.00 71.69 86 SER A C 1
ATOM 707 O O . SER A 1 86 ? 10.731 -2.079 16.238 1.00 71.69 86 SER A O 1
ATOM 709 N N . ASN A 1 87 ? 10.699 -2.914 14.156 1.00 60.38 87 ASN A N 1
ATOM 710 C CA . ASN A 1 87 ? 12.050 -3.491 14.202 1.00 60.38 87 ASN A CA 1
ATOM 711 C C . ASN A 1 87 ? 13.174 -2.469 14.496 1.00 60.38 87 ASN A C 1
ATOM 713 O O . ASN A 1 87 ? 14.274 -2.874 14.874 1.00 60.38 87 ASN A O 1
ATOM 717 N N . GLU A 1 88 ? 12.920 -1.159 14.399 1.00 55.31 88 GLU A N 1
ATOM 718 C CA . GLU A 1 88 ? 13.843 -0.123 14.897 1.00 55.31 88 GLU A CA 1
ATOM 719 C C . GLU A 1 88 ? 13.631 0.236 16.378 1.00 55.31 88 GLU A C 1
ATOM 721 O O . GLU A 1 88 ? 14.599 0.557 17.069 1.00 55.31 88 GLU A O 1
ATOM 726 N N . ASN A 1 89 ? 12.410 0.105 16.909 1.00 46.06 89 ASN A N 1
ATOM 727 C CA . ASN A 1 89 ? 12.142 0.341 18.331 1.00 46.06 89 ASN A CA 1
ATOM 728 C C . ASN A 1 89 ? 12.734 -0.768 19.212 1.00 46.06 89 ASN A C 1
ATOM 730 O O . ASN A 1 89 ? 13.228 -0.474 20.296 1.00 46.06 89 ASN A O 1
ATOM 734 N N . ILE A 1 90 ? 12.767 -2.016 18.731 1.00 46.38 90 ILE A N 1
ATOM 735 C CA . ILE A 1 90 ? 13.373 -3.138 19.472 1.00 46.38 90 ILE A CA 1
ATOM 736 C C . ILE A 1 90 ? 14.910 -3.080 19.420 1.00 46.38 90 ILE A C 1
ATOM 738 O O . ILE A 1 90 ? 15.571 -3.396 20.405 1.00 46.38 90 ILE A O 1
ATOM 742 N N . LYS A 1 91 ? 15.507 -2.606 18.314 1.00 46.12 91 LYS A N 1
ATOM 743 C CA . LYS A 1 91 ? 16.971 -2.440 18.215 1.00 46.12 91 LYS A CA 1
ATOM 744 C C . LYS A 1 91 ? 17.515 -1.265 19.035 1.00 46.12 91 LYS A C 1
ATOM 746 O O . LYS A 1 91 ? 18.681 -1.297 19.416 1.00 46.12 91 LYS A O 1
ATOM 751 N N . ARG A 1 92 ? 16.700 -0.242 19.328 1.00 43.19 92 ARG A N 1
ATOM 752 C CA . ARG A 1 92 ? 17.083 0.865 20.227 1.00 43.19 92 ARG A CA 1
ATOM 753 C C . ARG A 1 92 ? 16.905 0.550 21.714 1.00 43.19 92 ARG A C 1
ATOM 755 O O . ARG A 1 92 ? 17.515 1.233 22.526 1.00 43.19 92 ARG A O 1
ATOM 762 N N . SER A 1 93 ? 16.126 -0.471 22.078 1.00 45.88 93 SER A N 1
ATOM 763 C CA . SER A 1 93 ? 15.937 -0.898 23.474 1.00 45.88 93 SER A CA 1
ATOM 764 C C . SER A 1 93 ? 16.877 -2.028 23.915 1.00 45.88 93 SER A C 1
ATOM 766 O O . SER A 1 93 ? 16.718 -2.559 25.009 1.00 45.88 93 SER A O 1
ATOM 768 N N . SER A 1 94 ? 17.825 -2.431 23.065 1.00 48.62 94 SER A N 1
ATOM 769 C CA . SER A 1 94 ? 18.830 -3.461 23.354 1.00 48.62 94 SER A CA 1
ATOM 770 C C . SER A 1 94 ? 20.257 -2.903 23.302 1.00 48.62 94 SER A C 1
ATOM 772 O O . SER A 1 94 ? 21.158 -3.540 22.756 1.00 48.62 94 SER A O 1
ATOM 774 N N . LEU A 1 95 ? 20.455 -1.699 23.837 1.00 41.88 95 LEU A N 1
ATOM 775 C CA . LEU A 1 95 ? 21.768 -1.220 24.268 1.00 41.88 95 LEU A CA 1
ATOM 776 C C . LEU A 1 95 ? 21.771 -1.214 25.810 1.00 41.88 95 LEU A C 1
ATOM 778 O O . LEU A 1 95 ? 20.764 -0.790 26.380 1.00 41.88 95 LEU A O 1
ATOM 782 N N . PRO A 1 96 ? 22.823 -1.755 26.455 1.00 46.50 96 PRO A N 1
ATOM 783 C CA . PRO A 1 96 ? 22.936 -1.831 27.913 1.00 46.50 96 PRO A CA 1
ATOM 784 C C . PRO A 1 96 ? 22.976 -0.456 28.587 1.00 46.50 96 PRO A C 1
ATOM 786 O O . PRO A 1 96 ? 23.427 0.515 27.935 1.00 46.50 96 PRO A O 1
#

Mean predicted aligned error: 7.92 Å

Sequence (96 aa):
MNIKTDYPRISNLPKEHLRELWLVSSDEDFDQLINNSNGKEIARVFSVLDEVSLRRFFSVAKPATIEKVFSTIPPRNINKYLFMLSNENIKRSSLP

Secondary structure (DSSP, 8-state):
---------GGG--HHHHHHHHHHS-HHHHHHHHHHS-HHHHHHHHHH--HHHHHHHHHHS-HHHHHHHHHHS-HHHHHHHHHHHHHHHHHHS---

pLDDT: mean 78.67, std 16.22, range [33.03, 91.44]

Nearest PDB structures (foldseek):
  5x9g-assembly1_A  TM=7.508E-01  e=2.783E-01  Thermus thermophilus HB8
  8gps-assembly1_A-2  TM=7.727E-01  e=4.128E-01  Chryseobacterium hispalense
  5x9h-assembly1_A  TM=6.925E-01  e=3.902E-01  Thermus thermophilus HB8
  8gpv-assembly1_A-2  TM=5.453E-01  e=1.984E-01  Clostridiales bacterium
  8wiw-assembly1_Z  TM=4.773E-01  e=8.119E-01  Salmonella enterica subsp. enterica serovar Typhimurium str. LT2

Solvent-accessible surface area (backbone atoms only — not comparable to full-atom values): 5824 Å² total; per-residue (Å²): 134,85,77,82,64,78,75,70,78,62,79,78,57,55,65,67,58,49,40,47,48,64,74,73,45,53,71,66,56,46,42,51,50,55,70,73,44,54,44,70,40,48,47,52,47,62,69,53,51,51,59,69,54,49,48,51,45,74,73,67,51,54,69,69,48,53,51,51,50,64,74,47,41,60,69,76,56,51,55,52,52,54,51,55,63,40,60,60,62,59,62,68,71,71,64,135